Protein AF-A0A182N9R8-F1 (afdb_monomer_lite)

Sequence (132 aa):
MEVEVFSRSHENEACGWWRAVIKMMKGEFLVVEYLGWDYSYTEIVNTDRIRAINPNAPINEKTFHLFEIAVPEDVREYAKIEGVHKEFQKTIQAAICRYVLERGVLRVISRTEGTQRRATMIQEMHFRNLNQ

pLDDT: mean 95.03, std 4.52, range [69.38, 98.31]

Radius of gyration: 23.3 Å; chains: 1; bounding box: 44×28×59 Å

Structure (mmCIF, N/CA/C/O backbone):
data_AF-A0A182N9R8-F1
#
_entry.id   AF-A0A182N9R8-F1
#
loop_
_atom_site.group_PDB
_atom_site.id
_atom_site.type_symbol
_atom_site.label_atom_id
_atom_site.label_alt_id
_atom_site.label_comp_id
_atom_site.label_asym_id
_atom_site.label_entity_id
_atom_site.label_seq_id
_atom_site.pdbx_PDB_ins_code
_atom_site.Cartn_x
_atom_site.Cartn_y
_atom_site.Cartn_z
_atom_site.occupancy
_atom_site.B_iso_or_equiv
_atom_site.auth_seq_id
_atom_site.auth_comp_id
_atom_site.auth_asym_id
_atom_site.auth_atom_id
_atom_site.pdbx_PDB_model_num
ATOM 1 N N . MET A 1 1 ? 21.632 -6.426 -21.693 1.00 90.75 1 MET A N 1
ATOM 2 C CA . MET A 1 1 ? 21.376 -6.147 -20.260 1.00 90.75 1 MET A CA 1
ATOM 3 C C . MET A 1 1 ? 19.877 -6.178 -20.037 1.00 90.75 1 MET A C 1
ATOM 5 O O . MET A 1 1 ? 19.192 -5.474 -20.768 1.00 90.75 1 MET A O 1
ATOM 9 N N . GLU A 1 2 ? 19.373 -7.003 -19.116 1.00 96.19 2 GLU A N 1
ATOM 10 C CA . GLU A 1 2 ? 17.943 -6.995 -18.773 1.00 96.19 2 GLU A CA 1
ATOM 11 C C . GLU A 1 2 ? 17.599 -5.814 -17.863 1.00 96.19 2 GLU A C 1
ATOM 13 O O . GLU A 1 2 ? 18.343 -5.498 -16.933 1.00 96.19 2 GLU A O 1
ATOM 18 N N . VAL A 1 3 ? 16.474 -5.167 -18.150 1.00 97.25 3 VAL A N 1
ATOM 19 C CA . VAL A 1 3 ? 15.983 -3.966 -17.472 1.00 97.25 3 VAL A CA 1
ATOM 20 C C . VAL A 1 3 ? 14.458 -3.968 -17.413 1.00 97.25 3 VAL A C 1
ATOM 22 O O . VAL A 1 3 ? 13.797 -4.790 -18.050 1.00 97.25 3 VAL A O 1
ATOM 25 N N . GLU A 1 4 ? 13.897 -3.017 -16.674 1.00 97.75 4 GLU A N 1
ATOM 26 C CA . GLU A 1 4 ? 12.479 -2.686 -16.744 1.00 97.75 4 GLU A CA 1
ATOM 27 C C . GLU A 1 4 ? 12.280 -1.321 -17.411 1.00 97.75 4 GLU A C 1
ATOM 29 O O . GLU A 1 4 ? 12.968 -0.353 -17.084 1.00 97.75 4 GLU A O 1
ATOM 34 N N . VAL A 1 5 ? 11.323 -1.249 -18.336 1.00 97.38 5 VAL A N 1
ATOM 35 C CA . VAL A 1 5 ? 10.972 -0.051 -19.107 1.00 97.38 5 VAL A CA 1
ATOM 36 C C . VAL A 1 5 ? 9.608 0.450 -18.658 1.00 97.38 5 VAL A C 1
ATOM 38 O O . VAL A 1 5 ? 8.641 -0.316 -18.646 1.00 97.38 5 VAL A O 1
ATOM 41 N N . PHE A 1 6 ? 9.504 1.733 -18.324 1.00 97.25 6 PHE A N 1
ATOM 42 C CA . PHE A 1 6 ? 8.227 2.370 -18.030 1.00 97.25 6 PHE A CA 1
ATOM 43 C C . PHE A 1 6 ? 7.473 2.638 -19.335 1.00 97.25 6 PHE A C 1
ATOM 45 O O . PHE A 1 6 ? 7.883 3.473 -20.147 1.00 97.25 6 PHE A O 1
ATOM 52 N N . SER A 1 7 ? 6.401 1.888 -19.583 1.00 94.75 7 SER A N 1
ATOM 53 C CA . SER A 1 7 ? 5.646 1.935 -20.841 1.00 94.75 7 SER A CA 1
ATOM 54 C C . SER A 1 7 ? 4.189 1.515 -20.648 1.00 94.75 7 SER A C 1
ATOM 56 O O . SER A 1 7 ? 3.801 1.062 -19.571 1.00 94.75 7 SER A O 1
ATOM 58 N N . ARG A 1 8 ? 3.376 1.655 -21.692 1.00 92.62 8 ARG A N 1
ATOM 59 C CA . ARG A 1 8 ? 1.972 1.225 -21.745 1.00 92.62 8 ARG A CA 1
ATOM 60 C C . ARG A 1 8 ? 1.714 0.512 -23.071 1.00 92.62 8 ARG A C 1
ATOM 62 O O . ARG A 1 8 ? 2.369 0.825 -24.059 1.00 92.62 8 ARG A O 1
ATOM 69 N N . SER A 1 9 ? 0.763 -0.413 -23.094 1.00 86.25 9 SER A N 1
ATOM 70 C CA . SER A 1 9 ? 0.350 -1.121 -24.315 1.00 86.25 9 SER A CA 1
ATOM 71 C C . SER A 1 9 ? -0.582 -0.267 -25.188 1.00 86.25 9 SER A C 1
ATOM 73 O O . SER A 1 9 ? -0.520 -0.334 -26.411 1.00 86.25 9 SER A O 1
ATOM 75 N N . HIS A 1 10 ? -1.427 0.556 -24.558 1.00 88.50 10 HIS A N 1
ATOM 76 C CA . HIS A 1 10 ? -2.415 1.406 -25.214 1.00 88.50 10 HIS A CA 1
ATOM 77 C C . HIS A 1 10 ? -2.434 2.802 -24.581 1.00 88.50 10 HIS A C 1
ATOM 79 O O . HIS A 1 10 ? -2.235 2.959 -23.378 1.00 88.50 10 HIS A O 1
ATOM 85 N N . GLU A 1 11 ? -2.731 3.833 -25.375 1.00 88.31 11 GLU A N 1
ATOM 86 C CA . GLU A 1 11 ? -2.805 5.232 -24.922 1.00 88.31 11 GLU A CA 1
ATOM 87 C C . GLU A 1 11 ? -3.747 5.469 -23.728 1.00 88.31 11 GLU A C 1
ATOM 89 O O . GLU A 1 11 ? -3.434 6.292 -22.866 1.00 88.31 11 GLU A O 1
ATOM 94 N N . ASN A 1 12 ? -4.841 4.704 -23.633 1.00 92.94 12 ASN A N 1
ATOM 95 C CA . ASN A 1 12 ? -5.849 4.824 -22.576 1.00 92.94 12 ASN A CA 1
ATOM 96 C C . ASN A 1 12 ? -5.479 4.079 -21.283 1.00 92.94 12 ASN A C 1
ATOM 98 O O . ASN A 1 12 ? -6.230 4.140 -20.311 1.00 92.94 12 ASN A O 1
ATOM 102 N N . GLU A 1 13 ? -4.348 3.374 -21.255 1.00 93.62 13 GLU A N 1
ATOM 103 C CA . GLU A 1 13 ? -3.879 2.651 -20.076 1.00 93.62 13 GLU A CA 1
ATOM 104 C C . GLU A 1 13 ? -2.817 3.442 -19.306 1.00 93.62 13 GLU A C 1
ATOM 106 O O . GLU A 1 13 ? -2.081 4.273 -19.850 1.00 93.62 13 GLU A O 1
ATOM 111 N N . ALA A 1 14 ? -2.725 3.165 -18.005 1.00 94.06 14 ALA A N 1
ATOM 112 C CA . ALA A 1 14 ? -1.631 3.662 -17.187 1.00 94.06 14 ALA A CA 1
ATOM 113 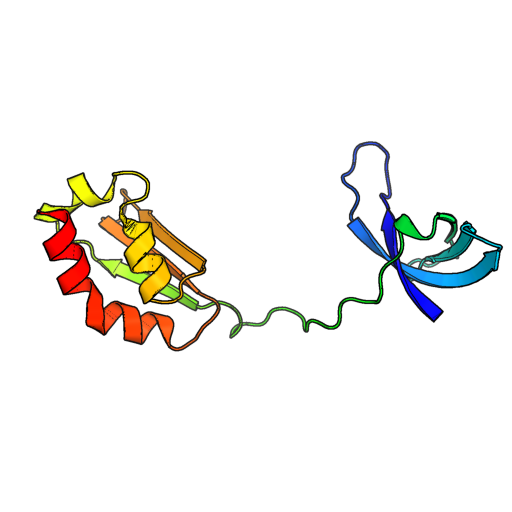C C . ALA A 1 14 ? -0.319 2.960 -17.568 1.00 94.06 14 ALA A C 1
ATOM 115 O O . ALA A 1 14 ? -0.299 1.775 -17.900 1.00 94.06 14 ALA A O 1
ATOM 116 N N . CYS A 1 15 ? 0.797 3.680 -17.469 1.00 95.75 15 CYS A N 1
ATOM 117 C CA . CYS A 1 15 ? 2.107 3.068 -17.641 1.00 95.75 15 CYS A CA 1
ATOM 118 C C . CYS A 1 15 ? 2.422 2.091 -16.495 1.00 95.75 15 CYS A C 1
ATOM 120 O O . CYS A 1 15 ? 2.137 2.353 -15.325 1.00 95.75 15 CYS A O 1
ATOM 122 N N . GLY A 1 16 ? 3.084 0.994 -16.847 1.00 95.88 16 GLY A N 1
ATOM 123 C CA . GLY A 1 16 ? 3.653 0.004 -15.942 1.00 95.88 16 GLY A CA 1
ATOM 124 C C . GLY A 1 16 ? 5.127 -0.250 -16.251 1.00 95.88 16 GLY A C 1
ATOM 125 O O . GLY A 1 16 ? 5.697 0.339 -17.169 1.00 95.88 16 GLY A O 1
ATOM 126 N N . TRP A 1 17 ? 5.749 -1.133 -15.472 1.00 96.75 17 TRP A N 1
ATOM 127 C CA . TRP A 1 17 ? 7.135 -1.555 -15.671 1.00 96.75 17 TRP A CA 1
ATOM 128 C C . TRP A 1 17 ? 7.173 -2.891 -16.404 1.00 96.75 17 TRP A C 1
ATOM 130 O O . TRP A 1 17 ? 6.638 -3.884 -15.917 1.00 96.75 17 TRP A O 1
ATOM 140 N N . TRP A 1 18 ? 7.815 -2.903 -17.566 1.00 95.12 18 TRP A N 1
ATOM 141 C CA . TRP A 1 18 ? 7.850 -4.046 -18.473 1.00 95.12 18 TRP A CA 1
ATOM 142 C C . TRP A 1 18 ? 9.270 -4.573 -18.606 1.00 95.12 18 TRP A C 1
ATOM 144 O O . TRP A 1 18 ? 10.202 -3.787 -18.763 1.00 95.12 18 TRP A O 1
ATOM 154 N N . ARG A 1 19 ? 9.449 -5.894 -18.589 1.00 96.00 19 ARG A N 1
ATOM 155 C CA . ARG A 1 19 ? 10.774 -6.499 -18.764 1.00 96.00 19 ARG A CA 1
ATOM 156 C C . ARG A 1 19 ? 11.246 -6.355 -20.210 1.00 96.00 19 ARG A C 1
ATOM 158 O O . ARG A 1 19 ? 10.502 -6.660 -21.140 1.00 96.00 19 ARG A O 1
ATOM 165 N N . ALA A 1 20 ? 12.492 -5.935 -20.386 1.00 96.75 20 ALA A N 1
ATOM 166 C CA . ALA A 1 20 ? 13.122 -5.787 -21.690 1.00 96.75 20 ALA A CA 1
ATOM 167 C C . ALA A 1 20 ? 14.631 -6.052 -21.623 1.00 96.75 20 ALA A C 1
ATOM 169 O O . ALA A 1 20 ? 15.234 -6.096 -20.550 1.00 96.75 20 ALA A O 1
ATOM 170 N N . VAL A 1 21 ? 15.258 -6.181 -22.789 1.00 96.81 21 VAL A N 1
ATOM 171 C CA . VAL A 1 21 ? 16.711 -6.251 -22.952 1.00 96.81 21 VAL A CA 1
ATOM 172 C C . VAL A 1 21 ? 17.185 -5.034 -23.734 1.00 96.81 21 VAL A C 1
ATOM 174 O O . VAL A 1 21 ? 16.696 -4.767 -24.828 1.00 96.81 21 VAL A O 1
ATOM 177 N N . ILE A 1 22 ? 18.188 -4.324 -23.215 1.00 96.94 22 ILE A N 1
ATOM 178 C CA . ILE A 1 22 ? 18.884 -3.282 -23.979 1.00 96.94 22 ILE A CA 1
ATOM 179 C C . ILE A 1 22 ? 19.737 -3.940 -25.064 1.00 96.94 22 ILE A C 1
ATOM 181 O O . ILE A 1 22 ? 20.627 -4.741 -24.749 1.00 96.94 22 ILE A O 1
ATOM 185 N N . LYS A 1 23 ? 19.475 -3.571 -26.320 1.00 96.94 23 LYS A N 1
ATOM 186 C CA . LYS A 1 23 ? 20.201 -4.026 -27.513 1.00 96.94 23 LYS A CA 1
ATOM 187 C C . LYS A 1 23 ? 21.262 -3.023 -27.959 1.00 96.94 23 LYS A C 1
ATOM 189 O O . LYS A 1 23 ? 22.341 -3.432 -28.374 1.00 96.94 23 LYS A O 1
ATOM 194 N N . MET A 1 24 ? 20.982 -1.723 -27.851 1.00 95.94 24 MET A N 1
ATOM 195 C CA . MET A 1 24 ? 21.911 -0.655 -28.234 1.00 95.94 24 MET A CA 1
ATOM 196 C C . MET A 1 24 ? 21.750 0.562 -27.326 1.00 95.94 24 MET A C 1
ATOM 198 O O . MET A 1 24 ? 20.655 0.836 -26.839 1.00 95.94 24 MET A O 1
ATOM 202 N N . MET A 1 25 ? 22.840 1.302 -27.129 1.00 95.06 25 MET A N 1
ATOM 203 C CA . MET A 1 25 ? 22.856 2.557 -26.382 1.00 95.06 25 MET A CA 1
ATOM 204 C C . MET A 1 25 ? 23.605 3.617 -27.186 1.00 95.06 25 MET A C 1
ATOM 206 O O . MET A 1 25 ? 24.719 3.365 -27.646 1.00 95.06 25 MET A O 1
ATOM 210 N N . LYS A 1 26 ? 23.001 4.794 -27.361 1.00 95.62 26 LYS A N 1
ATOM 211 C CA . LYS A 1 26 ? 23.621 5.945 -28.023 1.00 95.62 26 LYS A CA 1
ATOM 212 C C . LYS A 1 26 ? 23.216 7.234 -27.310 1.00 95.62 26 LYS A C 1
ATOM 214 O O . LYS A 1 26 ? 22.119 7.749 -27.517 1.00 95.62 26 LYS A O 1
ATOM 219 N N . GLY A 1 27 ? 24.130 7.774 -26.505 1.00 94.81 27 GLY A N 1
ATOM 220 C CA . GLY A 1 27 ? 23.828 8.918 -25.644 1.00 94.81 27 GLY A CA 1
ATOM 221 C C . GLY A 1 27 ? 22.701 8.565 -24.673 1.00 94.81 27 GLY A C 1
ATOM 222 O O . GLY A 1 27 ? 22.772 7.539 -24.005 1.00 94.81 27 GLY A O 1
ATOM 223 N N . GLU A 1 28 ? 21.652 9.383 -24.649 1.00 96.44 28 GLU A N 1
ATOM 224 C CA . GLU A 1 28 ? 20.470 9.185 -23.797 1.00 96.44 28 GLU A CA 1
ATOM 225 C C . GLU A 1 28 ? 19.404 8.272 -24.419 1.00 96.44 28 GLU A C 1
ATOM 227 O O . GLU A 1 28 ? 18.383 8.004 -23.792 1.00 96.44 28 GLU A O 1
ATOM 232 N N . PHE A 1 29 ? 19.617 7.784 -25.645 1.00 97.25 29 PHE A N 1
ATOM 233 C CA . PHE A 1 29 ? 18.670 6.917 -26.340 1.00 97.25 29 PHE A CA 1
ATOM 234 C C . PHE A 1 29 ? 19.115 5.458 -26.298 1.00 97.25 29 PHE A C 1
ATOM 236 O O . PHE A 1 29 ? 20.269 5.117 -26.579 1.00 97.25 29 PHE A O 1
ATOM 243 N N . LEU A 1 30 ? 18.167 4.585 -25.985 1.00 97.31 30 LEU A N 1
ATOM 244 C CA . LEU A 1 30 ? 18.361 3.154 -25.822 1.00 97.31 30 LEU A CA 1
ATOM 245 C C . LEU A 1 30 ? 17.401 2.414 -26.747 1.00 97.31 30 LEU A C 1
ATOM 247 O O . LEU A 1 30 ? 16.208 2.702 -26.764 1.00 97.31 30 LEU A O 1
ATOM 251 N N . VAL A 1 31 ? 17.914 1.436 -27.488 1.00 97.25 31 VAL A N 1
ATOM 252 C CA . VAL A 1 31 ? 17.078 0.479 -28.221 1.00 97.25 31 VAL A CA 1
ATOM 253 C C . VAL A 1 31 ? 16.813 -0.696 -27.291 1.00 97.25 31 VAL A C 1
ATOM 255 O O . VAL A 1 31 ? 17.755 -1.392 -26.893 1.00 97.25 31 VAL A O 1
ATOM 258 N N . VAL A 1 32 ? 15.549 -0.911 -26.942 1.00 97.00 32 VAL A N 1
ATOM 259 C CA . VAL A 1 32 ? 15.102 -2.003 -26.071 1.00 97.00 32 VAL A CA 1
ATOM 260 C C . VAL A 1 32 ? 14.253 -3.000 -26.845 1.00 97.00 32 VAL A C 1
ATOM 262 O O . VAL A 1 32 ? 13.541 -2.625 -27.770 1.00 97.00 32 VAL A O 1
ATOM 265 N N . GLU A 1 33 ? 14.325 -4.268 -26.459 1.00 96.38 33 GLU A N 1
ATOM 266 C CA . GLU A 1 33 ? 13.463 -5.345 -26.952 1.00 96.38 33 GLU A CA 1
ATOM 267 C C . GLU A 1 33 ? 12.695 -5.939 -25.774 1.00 96.38 33 GLU A C 1
ATOM 269 O O . GLU A 1 33 ? 13.308 -6.393 -24.804 1.00 96.38 33 GLU A O 1
ATOM 274 N N . TYR A 1 34 ? 11.367 -5.899 -25.832 1.00 95.25 34 TYR A N 1
ATOM 275 C CA . TYR A 1 34 ? 10.502 -6.369 -24.754 1.00 95.25 34 TYR A CA 1
ATOM 276 C C . TYR A 1 34 ? 10.456 -7.897 -24.680 1.00 95.25 34 TYR A C 1
ATOM 278 O O . TYR A 1 34 ? 10.509 -8.589 -25.696 1.00 95.25 34 TYR A O 1
ATOM 286 N N . LEU A 1 35 ? 10.347 -8.419 -23.457 1.00 93.06 35 LEU A N 1
ATOM 287 C CA . LEU A 1 35 ? 10.286 -9.850 -23.164 1.00 93.06 35 LEU A CA 1
ATOM 288 C C . LEU A 1 35 ? 8.847 -10.296 -22.872 1.00 93.06 35 LEU A C 1
ATOM 290 O O . LEU A 1 35 ? 8.066 -9.541 -22.296 1.00 93.06 35 LEU A O 1
ATOM 294 N N . GLY A 1 36 ? 8.531 -11.559 -23.175 1.00 84.44 36 GLY A N 1
ATOM 295 C CA . GLY A 1 36 ? 7.254 -12.188 -22.806 1.00 84.44 36 GLY A CA 1
ATOM 296 C C . GLY A 1 36 ? 6.169 -12.173 -23.888 1.00 84.44 36 GLY A C 1
ATOM 297 O O . GLY A 1 36 ? 5.045 -12.575 -23.602 1.00 84.44 36 GLY A O 1
ATOM 298 N N . TRP A 1 37 ? 6.500 -11.755 -25.113 1.00 79.81 37 TRP A N 1
ATOM 299 C CA . TRP A 1 37 ? 5.638 -11.879 -26.291 1.00 79.81 37 TRP A CA 1
ATOM 300 C C . TRP A 1 37 ? 6.221 -12.857 -27.313 1.00 79.81 37 TRP A C 1
ATOM 302 O O . TRP A 1 37 ? 7.438 -13.016 -27.394 1.00 79.81 37 TRP A O 1
ATOM 312 N N . ASP A 1 38 ? 5.348 -13.474 -28.115 1.00 77.00 38 ASP A N 1
ATOM 313 C CA . ASP A 1 38 ? 5.742 -14.402 -29.189 1.00 77.00 38 ASP A CA 1
ATOM 314 C C . ASP A 1 38 ? 6.524 -13.703 -30.315 1.00 77.00 38 ASP A C 1
ATOM 316 O O . ASP A 1 38 ? 7.330 -14.325 -31.005 1.00 77.00 38 ASP A O 1
ATOM 320 N N . TYR A 1 39 ? 6.309 -12.395 -30.482 1.00 79.56 39 TYR A N 1
ATOM 321 C CA . TYR A 1 39 ? 7.001 -11.560 -31.458 1.00 79.56 39 TYR A CA 1
ATOM 322 C C . TYR A 1 39 ? 7.914 -10.553 -30.761 1.00 79.56 39 TYR A C 1
ATOM 324 O O . TYR A 1 39 ? 7.540 -9.942 -29.758 1.00 79.56 39 TYR A O 1
ATOM 332 N N . SER A 1 40 ? 9.100 -10.333 -31.331 1.00 83.31 40 SER A N 1
ATOM 333 C CA . SER A 1 40 ? 10.029 -9.309 -30.857 1.00 83.31 40 SER A CA 1
ATOM 334 C C . SER A 1 40 ? 9.448 -7.916 -31.101 1.00 83.31 40 SER A C 1
ATOM 336 O O . SER A 1 40 ? 9.305 -7.496 -32.252 1.00 83.31 40 SER A O 1
ATOM 338 N N . TYR A 1 41 ? 9.152 -7.188 -30.027 1.00 91.25 41 TYR A N 1
ATOM 339 C CA . TYR A 1 41 ? 8.773 -5.779 -30.090 1.00 91.25 41 TYR A CA 1
ATOM 340 C C . TYR A 1 41 ? 9.938 -4.913 -29.608 1.00 91.25 41 TYR A C 1
ATOM 342 O O . TYR A 1 41 ? 10.415 -5.079 -28.482 1.00 91.25 41 TYR A O 1
ATOM 350 N N . THR A 1 42 ? 10.407 -4.006 -30.466 1.00 94.19 42 THR A N 1
ATOM 351 C CA . THR A 1 42 ? 11.525 -3.102 -30.170 1.00 94.19 42 THR A CA 1
ATOM 352 C C . THR A 1 42 ? 11.072 -1.652 -30.114 1.00 94.19 42 THR A C 1
ATOM 354 O O . THR A 1 42 ? 10.344 -1.205 -30.997 1.00 94.19 42 THR A O 1
ATOM 357 N N . GLU A 1 43 ? 11.571 -0.898 -29.141 1.00 94.88 43 GLU A N 1
ATOM 358 C CA . GLU A 1 43 ? 11.276 0.527 -28.965 1.00 94.88 43 GLU A CA 1
ATOM 359 C C . GLU A 1 43 ? 12.575 1.309 -28.726 1.00 94.88 43 GLU A C 1
ATOM 361 O O . GLU A 1 43 ? 13.527 0.794 -28.134 1.00 94.88 43 GLU A O 1
ATOM 366 N N . ILE A 1 44 ? 12.622 2.560 -29.189 1.00 96.94 44 ILE A N 1
ATOM 367 C CA . ILE A 1 44 ? 13.670 3.510 -28.807 1.00 96.94 44 ILE A CA 1
ATOM 368 C C . ILE A 1 44 ? 13.132 4.344 -27.652 1.00 96.94 44 ILE A C 1
ATOM 370 O O . ILE A 1 44 ? 12.147 5.063 -27.808 1.00 96.94 44 ILE A O 1
ATOM 374 N N . VAL A 1 45 ? 13.791 4.265 -26.503 1.00 97.00 45 VAL A N 1
ATOM 375 C CA . VAL A 1 45 ? 13.387 4.967 -25.281 1.00 97.00 45 VAL A CA 1
ATOM 376 C C . VAL A 1 45 ? 14.525 5.828 -24.754 1.00 97.00 45 VAL A C 1
ATOM 378 O O . VAL A 1 45 ? 15.694 5.574 -25.048 1.00 97.00 45 VAL A O 1
ATOM 381 N N . ASN A 1 46 ? 14.189 6.857 -23.980 1.00 97.62 46 ASN A N 1
ATOM 382 C CA . ASN A 1 46 ? 15.185 7.626 -23.243 1.00 97.62 46 ASN A CA 1
ATOM 383 C C . ASN A 1 46 ? 15.593 6.869 -21.960 1.00 97.62 46 ASN A C 1
ATOM 385 O O . ASN A 1 46 ? 14.845 6.027 -21.453 1.00 97.62 46 ASN A O 1
ATOM 389 N N . THR A 1 47 ? 16.803 7.123 -21.458 1.00 96.31 47 THR A N 1
ATOM 390 C CA . THR A 1 47 ? 17.336 6.513 -20.230 1.00 96.31 47 THR A CA 1
ATOM 391 C C . THR A 1 47 ? 16.472 6.767 -18.992 1.00 96.31 47 THR A C 1
ATOM 393 O O . THR A 1 47 ? 16.490 5.947 -18.078 1.00 96.31 47 THR A O 1
ATOM 396 N N . ASP A 1 48 ? 15.695 7.853 -18.955 1.00 96.88 48 ASP A N 1
ATOM 397 C CA . ASP A 1 48 ? 14.780 8.196 -17.854 1.00 96.88 48 ASP A CA 1
ATOM 398 C C . ASP A 1 48 ? 13.628 7.188 -17.653 1.00 96.88 48 ASP A C 1
ATOM 400 O O . ASP A 1 48 ? 13.099 7.049 -16.548 1.00 96.88 48 ASP A O 1
ATOM 404 N N . ARG A 1 49 ? 13.264 6.436 -18.698 1.00 97.44 49 ARG A N 1
ATOM 405 C CA . ARG A 1 49 ? 12.228 5.391 -18.663 1.00 97.44 49 ARG A CA 1
ATOM 406 C C . ARG A 1 49 ? 12.754 4.032 -18.215 1.00 97.44 49 ARG A C 1
ATOM 408 O O . ARG A 1 49 ? 11.974 3.083 -18.152 1.00 97.44 49 ARG A O 1
ATOM 415 N N . ILE A 1 50 ? 14.047 3.908 -17.933 1.00 97.38 50 ILE A N 1
ATOM 416 C CA . ILE A 1 50 ? 14.684 2.640 -17.581 1.00 97.38 50 ILE A CA 1
ATOM 417 C C . ILE A 1 50 ? 14.965 2.562 -16.087 1.00 97.38 50 ILE A C 1
ATOM 419 O O . ILE A 1 50 ? 15.454 3.506 -15.472 1.00 97.38 50 ILE A O 1
ATOM 423 N N . ARG A 1 51 ? 14.746 1.379 -15.511 1.00 97.38 51 ARG A N 1
ATOM 424 C CA . ARG A 1 51 ? 15.296 1.015 -14.204 1.00 97.38 51 ARG A CA 1
ATOM 425 C C . ARG A 1 51 ? 15.881 -0.393 -14.211 1.00 97.38 51 ARG A C 1
ATOM 427 O O . ARG A 1 51 ? 15.577 -1.215 -15.077 1.00 97.38 51 ARG A O 1
ATOM 434 N N . ALA A 1 52 ? 16.708 -0.678 -13.211 1.00 97.00 52 ALA A N 1
ATOM 435 C CA . ALA A 1 52 ? 17.129 -2.043 -12.924 1.00 97.00 52 ALA A CA 1
ATOM 436 C C . ALA A 1 52 ? 15.918 -2.912 -12.549 1.00 97.00 52 ALA A C 1
ATOM 438 O O . ALA A 1 52 ? 14.958 -2.415 -11.958 1.00 97.00 52 ALA A O 1
ATOM 439 N N . ILE A 1 53 ? 15.979 -4.207 -12.865 1.00 96.88 53 ILE A N 1
ATOM 440 C CA . ILE A 1 53 ? 14.919 -5.158 -12.508 1.00 96.88 53 ILE A CA 1
ATOM 441 C C . ILE A 1 53 ? 14.655 -5.106 -11.003 1.00 96.88 53 ILE A C 1
ATOM 443 O O . ILE A 1 53 ? 15.594 -5.103 -10.203 1.00 96.88 53 ILE A O 1
ATOM 447 N N . ASN A 1 54 ? 13.377 -5.087 -10.623 1.00 96.06 54 ASN A N 1
ATOM 448 C CA . ASN A 1 54 ? 12.974 -5.108 -9.227 1.00 96.06 54 ASN A CA 1
ATOM 449 C C . ASN A 1 54 ? 13.453 -6.409 -8.542 1.00 96.06 54 ASN A C 1
ATOM 451 O O . ASN A 1 54 ? 12.980 -7.486 -8.905 1.00 96.06 54 ASN A O 1
ATOM 455 N N . PRO A 1 55 ? 14.343 -6.339 -7.532 1.00 95.81 55 PRO A N 1
ATOM 456 C CA . PRO A 1 55 ? 14.877 -7.531 -6.875 1.00 95.81 55 PRO A CA 1
ATOM 457 C C . PRO A 1 55 ? 13.925 -8.122 -5.824 1.00 95.81 55 PRO A C 1
ATOM 459 O O . PRO A 1 55 ? 14.225 -9.164 -5.244 1.00 95.81 55 PRO A O 1
ATOM 462 N N . ASN A 1 56 ? 12.806 -7.452 -5.519 1.00 95.12 56 ASN A N 1
ATOM 463 C CA . ASN A 1 56 ? 11.875 -7.914 -4.496 1.00 95.12 56 ASN A CA 1
ATOM 464 C C . ASN A 1 56 ? 11.199 -9.221 -4.923 1.00 95.12 56 ASN A C 1
ATOM 466 O O . ASN A 1 56 ? 10.652 -9.324 -6.021 1.00 95.12 56 ASN A O 1
ATOM 470 N N . ALA A 1 57 ? 11.190 -10.199 -4.018 1.00 93.19 57 ALA A N 1
ATOM 471 C CA . ALA A 1 57 ? 10.482 -11.450 -4.234 1.00 93.19 57 ALA A CA 1
ATOM 472 C C . ALA A 1 57 ? 8.960 -11.224 -4.351 1.00 93.19 57 ALA A C 1
ATOM 474 O O . ALA A 1 57 ? 8.427 -10.276 -3.759 1.00 93.19 57 ALA A O 1
ATOM 475 N N . PRO A 1 58 ? 8.242 -12.105 -5.070 1.00 94.69 58 PRO A N 1
ATOM 476 C CA . PRO A 1 58 ? 6.787 -12.092 -5.091 1.00 94.69 58 PRO A CA 1
ATOM 477 C C . PRO A 1 58 ? 6.185 -12.223 -3.690 1.00 94.69 58 PRO A C 1
ATOM 479 O O . PRO A 1 58 ? 6.761 -12.838 -2.790 1.00 94.69 58 PRO A O 1
ATOM 482 N N . ILE A 1 59 ? 4.983 -11.674 -3.533 1.00 95.12 59 ILE A N 1
ATOM 483 C CA . ILE A 1 59 ? 4.193 -11.840 -2.315 1.00 95.12 59 ILE A CA 1
ATOM 484 C C . ILE A 1 59 ? 3.821 -13.315 -2.111 1.00 95.12 59 ILE A C 1
ATOM 486 O O . ILE A 1 59 ? 3.599 -14.059 -3.065 1.00 95.12 59 ILE A O 1
ATOM 490 N N . ASN A 1 60 ? 3.721 -13.727 -0.854 1.00 94.38 60 ASN A N 1
ATOM 491 C CA . ASN A 1 60 ? 3.289 -15.058 -0.438 1.00 94.38 60 ASN A CA 1
ATOM 492 C C . ASN A 1 60 ? 2.330 -14.969 0.762 1.00 94.38 60 ASN A C 1
ATOM 494 O O . ASN A 1 60 ? 2.079 -13.887 1.297 1.00 94.38 60 ASN A O 1
ATOM 498 N N . GLU A 1 61 ? 1.825 -16.116 1.217 1.00 93.38 61 GLU A N 1
ATOM 499 C CA . GLU A 1 61 ? 0.894 -16.226 2.354 1.00 93.38 61 GLU A CA 1
ATOM 500 C C . GLU A 1 61 ? 1.424 -15.618 3.668 1.00 93.38 61 GLU A C 1
ATOM 502 O O . GLU A 1 61 ? 0.641 -15.241 4.534 1.00 93.38 61 GLU A O 1
ATOM 507 N N . LYS A 1 62 ? 2.748 -15.479 3.809 1.00 92.25 62 LYS A N 1
ATOM 508 C CA . LYS A 1 62 ? 3.417 -14.921 4.993 1.00 92.25 62 LYS A CA 1
ATOM 509 C C . LYS A 1 62 ? 3.761 -13.437 4.845 1.00 92.25 62 LYS A C 1
ATOM 511 O O . LYS A 1 62 ? 4.326 -12.852 5.759 1.00 92.25 62 LYS A O 1
ATOM 516 N N . THR A 1 63 ? 3.465 -12.820 3.699 1.00 94.38 63 THR A N 1
ATOM 517 C CA . THR A 1 63 ? 3.839 -11.422 3.421 1.00 94.38 63 THR A CA 1
ATOM 518 C C . THR A 1 63 ? 2.932 -10.424 4.130 1.00 94.38 63 THR A C 1
ATOM 520 O O . THR A 1 63 ? 3.387 -9.348 4.518 1.00 94.38 63 THR A O 1
ATOM 523 N N . PHE A 1 64 ? 1.650 -10.758 4.293 1.00 96.69 64 PHE A N 1
ATOM 524 C CA . PHE A 1 64 ? 0.674 -9.892 4.943 1.00 96.69 64 PHE A CA 1
ATOM 525 C C . PHE A 1 64 ? -0.041 -10.626 6.070 1.00 96.69 64 PHE A C 1
ATOM 527 O O . PHE A 1 64 ? -0.535 -11.734 5.896 1.00 96.69 64 PHE A O 1
ATOM 534 N N . HIS A 1 65 ? -0.156 -9.954 7.209 1.00 96.00 65 HIS A N 1
ATOM 535 C CA . HIS A 1 65 ? -0.900 -10.411 8.371 1.00 96.00 65 HIS A CA 1
ATOM 536 C C . HIS A 1 65 ? -2.125 -9.518 8.542 1.00 96.00 65 HIS A C 1
ATOM 538 O O . HIS A 1 65 ? -1.991 -8.299 8.688 1.00 96.00 65 HIS A O 1
ATOM 544 N N . LEU A 1 66 ? -3.308 -10.130 8.514 1.00 96.81 66 LEU A N 1
ATOM 545 C CA . LEU A 1 66 ? -4.595 -9.476 8.728 1.00 96.81 66 LEU A CA 1
ATOM 546 C C . LEU A 1 66 ? -5.229 -10.042 9.997 1.00 96.81 66 LEU A C 1
ATOM 548 O O . LEU A 1 66 ? -5.420 -11.249 10.106 1.00 96.81 66 LEU A O 1
ATOM 552 N N . PHE A 1 67 ? -5.588 -9.165 10.927 1.00 97.69 67 PHE A N 1
ATOM 553 C CA . PHE A 1 67 ? -6.338 -9.532 12.124 1.00 97.69 67 PHE A CA 1
ATOM 554 C C . PHE A 1 67 ? -7.240 -8.381 12.566 1.00 97.69 67 PHE A C 1
ATOM 556 O O . PHE A 1 67 ? -7.170 -7.262 12.043 1.00 97.69 67 PHE A O 1
ATOM 563 N N . GLU A 1 68 ? -8.109 -8.678 13.524 1.00 98.06 68 GLU A N 1
ATOM 564 C CA . GLU A 1 68 ? -9.076 -7.732 14.059 1.00 98.06 68 GLU A CA 1
ATOM 565 C C . GLU A 1 68 ? -8.980 -7.629 15.570 1.00 98.06 68 GLU A C 1
ATOM 567 O O . GLU A 1 68 ? -8.645 -8.593 16.258 1.00 98.06 68 GLU A O 1
ATOM 572 N N . ILE A 1 69 ? -9.286 -6.436 16.066 1.00 98.06 69 ILE A N 1
ATOM 573 C CA . ILE A 1 69 ?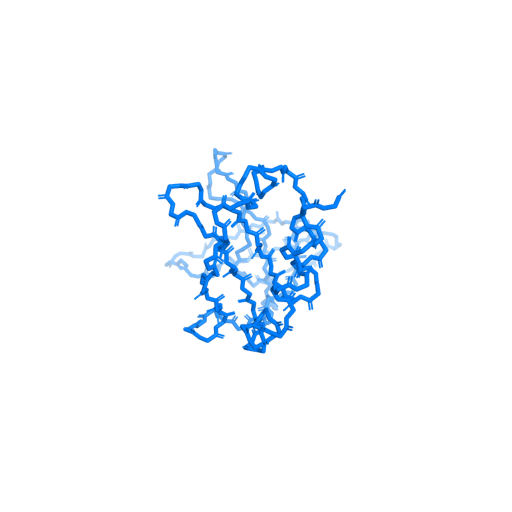 -9.340 -6.123 17.487 1.00 98.06 69 ILE A CA 1
ATOM 574 C C . ILE A 1 69 ? -10.742 -5.611 17.790 1.00 98.06 69 ILE A C 1
ATOM 576 O O . ILE A 1 69 ? -11.169 -4.620 17.197 1.00 98.06 69 ILE A O 1
ATOM 580 N N . ALA A 1 70 ? -11.454 -6.268 18.701 1.00 98.00 70 ALA A N 1
ATOM 581 C CA . ALA A 1 70 ? -12.755 -5.793 19.155 1.00 98.00 70 ALA A CA 1
ATOM 582 C C . ALA A 1 70 ? -12.613 -4.426 19.837 1.00 98.00 70 ALA A C 1
ATOM 584 O O . ALA A 1 70 ? -11.759 -4.250 20.705 1.00 98.00 70 ALA A O 1
ATOM 585 N N . VAL A 1 71 ? -13.445 -3.464 19.434 1.00 97.75 71 VAL A N 1
ATOM 586 C CA . VAL A 1 71 ? -13.496 -2.138 20.054 1.00 97.75 71 VAL A CA 1
ATOM 587 C C . VAL A 1 71 ? -14.592 -2.140 21.124 1.00 97.75 71 VAL A C 1
ATOM 589 O O . VAL A 1 71 ? -15.747 -2.442 20.785 1.00 97.75 71 VAL A O 1
ATOM 592 N N . PRO A 1 72 ? -14.254 -1.808 22.386 1.00 97.00 72 PRO A N 1
ATOM 593 C CA . PRO A 1 72 ? -15.224 -1.644 23.468 1.00 97.00 72 PRO A CA 1
ATOM 594 C C . PRO A 1 72 ? -16.353 -0.683 23.084 1.00 97.00 72 PRO A C 1
ATOM 596 O O . PRO A 1 72 ? -16.103 0.323 22.423 1.00 97.00 72 PRO A O 1
ATOM 599 N N . GLU A 1 73 ? -17.599 -1.003 23.443 1.00 95.69 73 GLU A N 1
ATOM 600 C CA . GLU A 1 73 ? -18.774 -0.262 22.951 1.00 95.69 73 GLU A CA 1
ATOM 601 C C . GLU A 1 73 ? -18.775 1.209 23.373 1.00 95.69 73 GLU A C 1
ATOM 603 O O . GLU A 1 73 ? -19.170 2.069 22.589 1.00 95.69 73 GLU A O 1
ATOM 608 N N . ASP A 1 74 ? -18.269 1.485 24.573 1.00 94.94 74 ASP A N 1
ATOM 609 C CA . ASP A 1 74 ? -18.150 2.811 25.173 1.00 94.94 74 ASP A CA 1
ATOM 610 C C . ASP A 1 74 ? -17.223 3.744 24.382 1.00 94.94 74 ASP A C 1
ATOM 612 O O . ASP A 1 74 ? -17.445 4.952 24.367 1.00 94.94 74 ASP A O 1
ATOM 616 N N . VAL A 1 75 ? -16.235 3.196 23.663 1.00 95.88 75 VAL A N 1
ATOM 617 C CA . VAL A 1 75 ? -15.243 3.992 22.918 1.00 95.88 75 VAL A CA 1
ATOM 618 C C . VAL A 1 75 ? -15.511 4.043 21.408 1.00 95.88 75 VAL A C 1
ATOM 620 O O . VAL A 1 75 ? -14.765 4.677 20.655 1.00 95.88 75 VAL A O 1
ATOM 623 N N . ARG A 1 76 ? -16.571 3.376 20.924 1.00 95.62 76 ARG A N 1
ATOM 624 C CA . ARG A 1 76 ? -16.854 3.232 19.480 1.00 95.62 76 ARG A CA 1
ATOM 625 C C . ARG A 1 76 ? -17.152 4.549 18.778 1.00 95.62 76 ARG A C 1
ATOM 627 O O . ARG A 1 76 ? -16.843 4.661 17.595 1.00 95.62 76 ARG A O 1
ATOM 634 N N . GLU A 1 77 ? -17.741 5.526 19.462 1.00 94.75 77 GLU A N 1
ATOM 635 C CA . GLU A 1 77 ? -17.990 6.846 18.867 1.00 94.75 77 GLU A CA 1
ATOM 636 C C . GLU A 1 77 ? -16.675 7.574 18.567 1.00 94.75 77 GLU A C 1
ATOM 638 O O . GLU A 1 77 ? -16.476 8.054 17.451 1.00 94.75 77 GLU A O 1
ATOM 643 N N . TYR A 1 78 ? -15.724 7.544 19.503 1.00 95.62 78 TYR A N 1
ATOM 644 C CA . TYR A 1 78 ? -14.394 8.132 19.327 1.00 95.62 78 TYR A CA 1
ATOM 645 C C . TYR A 1 78 ? -13.554 7.381 18.288 1.00 95.62 78 TYR A C 1
ATOM 647 O O . TYR A 1 78 ? -12.813 7.996 17.524 1.00 95.62 78 TYR A O 1
ATOM 655 N N . ALA A 1 79 ? -13.718 6.059 18.183 1.00 95.94 79 ALA A N 1
ATOM 656 C CA . ALA A 1 79 ? -13.028 5.239 17.185 1.00 95.94 79 ALA A CA 1
ATOM 657 C C . ALA A 1 79 ? -13.404 5.574 15.723 1.00 95.94 79 ALA A C 1
ATOM 659 O O . ALA A 1 79 ? -12.693 5.181 14.799 1.00 95.94 79 ALA A O 1
ATOM 660 N N . LYS A 1 80 ? -14.502 6.303 15.475 1.00 95.44 80 LYS A N 1
ATOM 661 C CA . LYS A 1 80 ? -14.883 6.745 14.119 1.00 95.44 80 LYS A CA 1
ATOM 662 C C . LYS A 1 80 ? -14.063 7.936 13.624 1.00 95.44 80 LYS A C 1
ATOM 664 O O . LYS A 1 80 ? -14.046 8.189 12.421 1.00 95.44 80 LYS A O 1
ATOM 669 N N . ILE A 1 81 ? -13.430 8.681 14.529 1.00 94.88 81 ILE A N 1
ATOM 670 C CA . ILE A 1 81 ? -12.752 9.933 14.197 1.00 94.88 81 ILE A CA 1
ATOM 671 C C . ILE A 1 81 ? -11.536 9.636 13.315 1.00 94.88 81 ILE A C 1
ATOM 673 O O . ILE A 1 81 ? -10.705 8.774 13.609 1.00 94.88 81 ILE A O 1
ATOM 677 N N . GLU A 1 82 ? -11.414 10.365 12.210 1.00 92.69 82 GLU A N 1
ATOM 678 C CA . GLU A 1 82 ? -10.319 10.150 11.277 1.00 92.69 82 GLU A CA 1
ATOM 679 C C . GLU A 1 82 ? -8.965 10.434 11.942 1.00 92.69 82 GLU A C 1
ATOM 681 O O . GLU A 1 82 ? -8.733 11.475 12.551 1.00 92.69 82 GLU A O 1
ATOM 686 N N . GLY A 1 83 ? -8.034 9.491 11.809 1.00 94.38 83 GLY A N 1
ATOM 687 C CA . GLY A 1 83 ? -6.660 9.668 12.265 1.00 94.38 83 GLY A CA 1
ATOM 688 C C . GLY A 1 83 ? -6.387 9.321 13.730 1.00 94.38 83 GLY A C 1
ATOM 689 O O . GLY A 1 83 ? -5.211 9.201 14.073 1.00 94.38 83 GLY A O 1
ATOM 690 N N . VAL A 1 84 ? -7.397 9.048 14.565 1.00 96.62 84 VAL A N 1
ATOM 691 C CA . VAL A 1 84 ? -7.186 8.705 15.994 1.00 96.62 84 VAL A CA 1
ATOM 692 C C . VAL A 1 84 ? -6.395 7.414 16.210 1.00 96.62 84 VAL A C 1
ATOM 694 O O . VAL A 1 84 ? -5.779 7.211 17.250 1.00 96.62 84 VAL A O 1
ATOM 697 N N . HIS A 1 85 ? -6.352 6.541 15.205 1.00 97.56 85 HIS A N 1
ATOM 698 C CA . HIS A 1 85 ? -5.589 5.295 15.250 1.00 97.56 85 HIS A CA 1
ATOM 699 C C . HIS A 1 85 ? -4.169 5.416 14.681 1.00 97.56 85 HIS A C 1
ATOM 701 O O . HIS A 1 85 ? -3.451 4.420 14.680 1.00 97.56 85 HIS A O 1
ATOM 707 N N . LYS A 1 86 ? -3.732 6.590 14.194 1.00 97.31 86 LYS A N 1
ATOM 708 C CA . LYS A 1 86 ? -2.419 6.746 13.532 1.00 97.31 86 LYS A CA 1
ATOM 709 C C . LYS A 1 86 ? -1.249 6.414 14.459 1.00 97.31 86 LYS A C 1
ATOM 711 O O . LYS A 1 86 ? -0.334 5.703 14.044 1.00 97.31 86 LYS A O 1
ATOM 716 N N . GLU A 1 87 ? -1.289 6.872 15.709 1.00 97.12 87 GLU A N 1
ATOM 717 C CA . GLU A 1 87 ? -0.201 6.601 16.658 1.00 97.12 87 GLU A CA 1
ATOM 718 C C . GLU A 1 87 ? -0.179 5.128 17.088 1.00 97.12 87 GLU A C 1
ATOM 720 O O . GLU A 1 87 ? 0.880 4.497 17.135 1.00 97.12 87 GLU A O 1
ATOM 725 N N . PHE A 1 88 ? -1.357 4.530 17.291 1.00 97.88 88 PHE A N 1
ATOM 726 C CA . PHE A 1 88 ? -1.486 3.094 17.532 1.00 97.88 88 PHE A CA 1
ATOM 727 C C . PHE A 1 88 ? -0.952 2.272 16.355 1.00 97.88 88 PHE A C 1
ATOM 729 O O . PHE A 1 88 ? -0.120 1.389 16.555 1.00 97.88 88 PHE A O 1
ATOM 736 N N . GLN A 1 89 ? -1.346 2.616 15.122 1.00 98.00 89 GLN A N 1
ATOM 737 C CA . GLN A 1 89 ? -0.876 1.993 13.882 1.00 98.00 89 GLN A CA 1
ATOM 738 C C . GLN A 1 89 ? 0.654 1.999 13.793 1.00 98.00 89 GLN A C 1
ATOM 740 O O . GLN A 1 89 ? 1.266 0.970 13.493 1.00 98.00 89 GLN A O 1
ATOM 745 N N . LYS A 1 90 ? 1.270 3.151 14.077 1.00 97.62 90 LYS A N 1
ATOM 746 C CA . LYS A 1 90 ? 2.724 3.325 14.087 1.00 97.62 90 LYS A CA 1
ATOM 747 C C . LYS A 1 90 ? 3.380 2.452 15.157 1.00 97.62 90 LYS A C 1
ATOM 749 O O . LYS A 1 90 ? 4.333 1.737 14.855 1.00 97.62 90 LYS A O 1
ATOM 754 N N . THR A 1 91 ? 2.836 2.452 16.372 1.00 97.38 91 THR A N 1
ATOM 755 C CA . THR A 1 91 ? 3.394 1.712 17.514 1.00 97.38 91 THR A CA 1
ATOM 756 C C . THR A 1 91 ? 3.351 0.198 17.300 1.00 97.38 91 THR A C 1
ATOM 758 O O . THR A 1 91 ? 4.320 -0.504 17.593 1.00 97.38 91 THR A O 1
ATOM 761 N N . ILE A 1 92 ? 2.269 -0.325 16.718 1.00 97.81 92 ILE A N 1
ATOM 762 C CA . ILE A 1 92 ? 2.161 -1.758 16.405 1.00 97.81 92 ILE A CA 1
ATOM 763 C C . ILE A 1 92 ? 2.903 -2.149 15.117 1.00 97.81 92 ILE A C 1
ATOM 765 O O . ILE A 1 92 ? 3.029 -3.342 14.841 1.00 97.81 92 ILE A O 1
ATOM 769 N N . GLN A 1 93 ? 3.441 -1.184 14.360 1.00 97.50 93 GLN A N 1
ATOM 770 C CA . GLN A 1 93 ? 4.063 -1.374 13.041 1.00 97.50 93 GLN A CA 1
ATOM 771 C C . GLN A 1 93 ? 3.097 -1.988 12.012 1.00 97.50 93 GLN A C 1
ATOM 773 O O . GLN A 1 93 ? 3.427 -2.907 11.252 1.00 97.50 93 GLN A O 1
ATOM 778 N N . ALA A 1 94 ? 1.865 -1.488 11.994 1.00 97.81 94 ALA A N 1
ATOM 779 C CA . ALA A 1 94 ? 0.890 -1.831 10.972 1.00 97.81 94 ALA A CA 1
ATOM 780 C C . ALA A 1 94 ? 1.010 -0.896 9.764 1.00 97.81 94 ALA A C 1
ATOM 782 O O . ALA A 1 94 ? 1.303 0.291 9.893 1.00 97.81 94 ALA A O 1
ATOM 783 N N . ALA A 1 95 ? 0.743 -1.438 8.578 1.00 96.88 95 ALA A N 1
ATOM 784 C CA . ALA A 1 95 ? 0.585 -0.636 7.372 1.00 96.88 95 ALA A CA 1
ATOM 785 C C . ALA A 1 95 ? -0.775 0.078 7.370 1.00 96.88 95 ALA A C 1
ATOM 787 O O . ALA A 1 95 ? -0.877 1.212 6.914 1.00 96.88 95 ALA A O 1
ATOM 788 N N . ILE A 1 96 ? -1.811 -0.589 7.892 1.00 97.12 96 ILE A N 1
ATOM 789 C CA . ILE A 1 96 ? -3.179 -0.072 7.983 1.00 97.12 96 ILE A CA 1
ATOM 790 C C . ILE A 1 96 ? -3.754 -0.452 9.347 1.00 97.12 96 ILE A C 1
ATOM 792 O O . ILE A 1 96 ? -3.668 -1.611 9.747 1.00 97.12 96 ILE A O 1
ATOM 796 N N . CYS A 1 97 ? -4.384 0.503 10.026 1.00 97.75 97 CYS A N 1
ATOM 797 C CA . CYS A 1 97 ? -5.255 0.283 11.175 1.00 97.75 97 CYS A CA 1
ATOM 798 C C . CYS A 1 97 ? -6.483 1.185 11.036 1.00 97.75 97 CYS A C 1
ATOM 800 O O . CYS A 1 97 ? -6.378 2.404 11.165 1.00 97.75 97 CYS A O 1
ATOM 802 N N . ARG A 1 98 ? -7.648 0.596 10.755 1.00 96.69 98 ARG A N 1
ATOM 803 C CA . ARG A 1 98 ? -8.892 1.349 10.533 1.00 96.69 98 ARG A CA 1
ATOM 804 C C . ARG A 1 98 ? -10.051 0.766 11.319 1.00 96.69 98 ARG A C 1
ATOM 806 O O . ARG A 1 98 ? -10.152 -0.454 11.444 1.00 96.69 98 ARG A O 1
ATOM 813 N N . TYR A 1 99 ? -10.950 1.626 11.770 1.00 97.88 99 TYR A N 1
ATOM 814 C CA . TYR A 1 99 ? -12.200 1.194 12.374 1.00 97.88 99 TYR A CA 1
ATOM 815 C C . TYR A 1 99 ? -13.194 0.707 11.310 1.00 97.88 99 TYR A C 1
ATOM 817 O O . TYR A 1 99 ? -13.291 1.268 10.216 1.00 97.88 99 TYR A O 1
ATOM 825 N N . VAL A 1 100 ? -13.902 -0.380 11.616 1.00 97.50 100 VAL A N 1
ATOM 826 C CA . VAL A 1 100 ? -14.956 -0.973 10.788 1.00 97.50 100 VAL A CA 1
ATOM 827 C C . VAL A 1 100 ? -16.255 -0.920 11.581 1.00 97.50 100 VAL A C 1
ATOM 829 O O . VAL A 1 100 ? -16.486 -1.752 12.458 1.00 97.50 100 VAL A O 1
ATOM 832 N N . LEU A 1 101 ? -17.099 0.062 11.253 1.00 95.19 101 LEU A N 1
ATOM 833 C CA . LEU A 1 101 ? -18.327 0.372 11.989 1.00 95.19 101 LEU A CA 1
ATOM 834 C C . LEU A 1 101 ? -19.271 -0.828 12.109 1.00 95.19 101 LEU A C 1
ATOM 836 O O . LEU A 1 101 ? -19.703 -1.153 13.207 1.00 95.19 101 LEU A O 1
ATOM 840 N N . GLU A 1 102 ? -19.536 -1.505 10.992 1.00 95.75 102 GLU A N 1
ATOM 841 C CA . GLU A 1 102 ? -20.486 -2.625 10.895 1.00 95.75 102 GLU A CA 1
ATOM 842 C C . GLU A 1 102 ? -20.162 -3.783 11.845 1.00 95.75 102 GLU A C 1
ATOM 844 O O . GLU A 1 102 ? -21.042 -4.547 12.224 1.00 95.75 102 GLU A O 1
ATOM 849 N N . ARG A 1 103 ?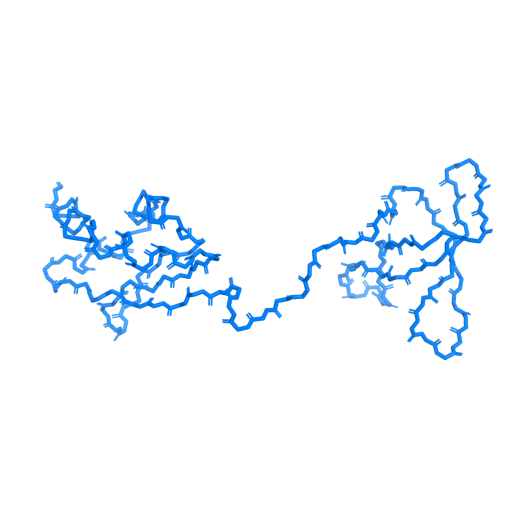 -18.887 -3.920 12.219 1.00 96.25 103 ARG A N 1
ATOM 850 C CA . ARG A 1 103 ? -18.388 -5.024 13.044 1.00 96.25 103 ARG A CA 1
ATOM 851 C C . ARG A 1 103 ? -17.909 -4.577 14.420 1.00 96.25 103 ARG A C 1
ATOM 853 O O . ARG A 1 103 ? -17.632 -5.428 15.254 1.00 96.25 103 ARG A O 1
ATOM 860 N N . GLY A 1 104 ? -17.773 -3.271 14.656 1.00 97.19 104 GLY A N 1
ATOM 861 C CA . GLY A 1 104 ? -17.224 -2.743 15.904 1.00 97.19 104 GLY A CA 1
ATOM 862 C C . GLY A 1 104 ? -15.773 -3.171 16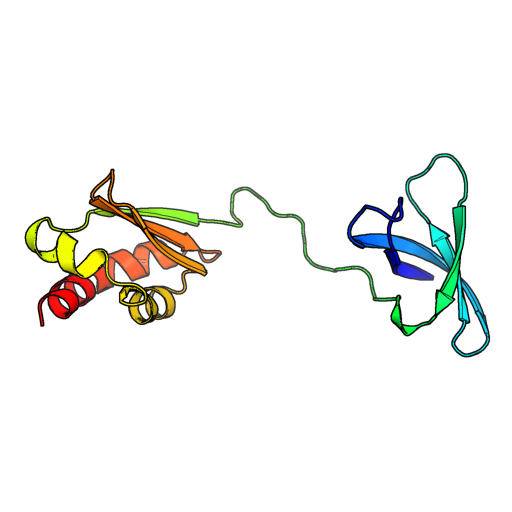.161 1.00 97.19 104 GLY A C 1
ATOM 863 O O . GLY A 1 104 ? -15.416 -3.452 17.303 1.00 97.19 104 GLY A O 1
ATOM 864 N N . VAL A 1 105 ? -14.938 -3.254 15.117 1.00 98.31 105 VAL A N 1
ATOM 865 C CA . VAL A 1 105 ? -13.541 -3.730 15.214 1.00 98.31 105 VAL A CA 1
ATOM 866 C C . VAL A 1 105 ? -12.538 -2.756 14.598 1.00 98.31 105 VAL A C 1
ATOM 868 O O . VAL A 1 105 ? -12.852 -2.047 13.641 1.00 98.31 105 VAL A O 1
ATOM 871 N N . LEU A 1 106 ? -11.295 -2.778 15.083 1.00 97.94 106 LEU A N 1
ATOM 872 C CA . LEU A 1 106 ? -10.140 -2.275 14.341 1.00 97.94 106 LEU A CA 1
ATOM 873 C C . LEU A 1 106 ? -9.609 -3.378 13.434 1.00 97.94 106 LEU A C 1
ATOM 875 O O . LEU A 1 106 ? -9.168 -4.423 13.908 1.00 97.94 106 LEU A O 1
ATOM 879 N N . ARG A 1 107 ? -9.616 -3.128 12.126 1.00 98.00 107 ARG A N 1
ATOM 880 C CA . ARG A 1 107 ? -9.010 -4.002 11.124 1.00 98.00 107 ARG A CA 1
ATOM 881 C C . ARG A 1 107 ? -7.567 -3.575 10.887 1.00 98.00 107 ARG A C 1
ATOM 883 O O . ARG A 1 107 ? -7.319 -2.443 10.460 1.00 98.00 107 ARG A O 1
ATOM 890 N N . VAL A 1 108 ? -6.636 -4.493 11.136 1.00 98.19 108 VAL A N 1
ATOM 891 C CA . VAL A 1 108 ? -5.193 -4.243 11.075 1.00 98.19 108 VAL A CA 1
ATOM 892 C C . VAL A 1 108 ? -4.554 -5.074 9.967 1.00 98.19 108 VAL A C 1
ATOM 894 O O . VAL A 1 108 ? -4.752 -6.284 9.912 1.00 98.19 108 VAL A O 1
ATOM 897 N N . ILE A 1 109 ? -3.765 -4.432 9.101 1.00 97.88 109 ILE A N 1
ATOM 898 C CA . ILE A 1 109 ? -2.945 -5.095 8.075 1.00 97.88 109 ILE A CA 1
ATOM 899 C C . ILE A 1 109 ? -1.482 -4.726 8.310 1.00 97.88 109 ILE A C 1
ATOM 901 O O . ILE A 1 109 ? -1.139 -3.546 8.424 1.00 97.88 109 ILE A O 1
ATOM 905 N N . SER A 1 110 ? -0.602 -5.722 8.360 1.00 97.25 110 SER A N 1
ATOM 906 C CA . SER A 1 110 ? 0.839 -5.531 8.547 1.00 97.25 110 SER A CA 1
ATOM 907 C C . SER A 1 110 ? 1.657 -6.455 7.65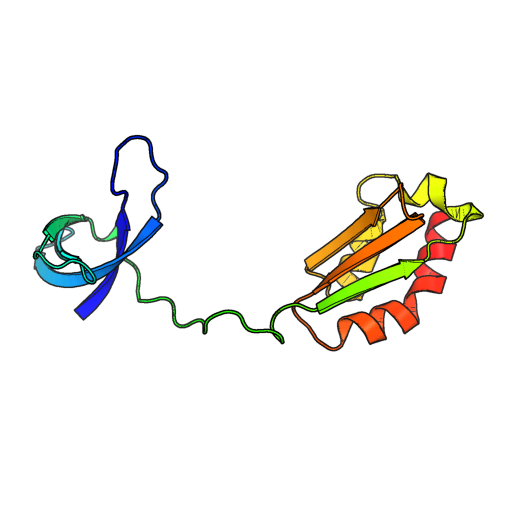1 1.00 97.25 110 SER A C 1
ATOM 909 O O . SER A 1 110 ? 1.154 -7.468 7.181 1.00 97.25 110 SER A O 1
ATOM 911 N N . ARG A 1 111 ? 2.930 -6.108 7.444 1.00 95.50 111 ARG A N 1
ATOM 912 C CA . ARG A 1 111 ? 3.948 -6.970 6.818 1.00 95.50 111 ARG A CA 1
ATOM 913 C C . ARG A 1 111 ? 4.899 -7.600 7.840 1.00 95.50 111 ARG A C 1
ATOM 915 O O . ARG A 1 111 ? 5.943 -8.123 7.474 1.00 95.50 111 ARG A O 1
ATOM 922 N N . THR A 1 112 ? 4.569 -7.482 9.125 1.00 93.31 112 THR A N 1
ATOM 923 C CA . THR A 1 112 ? 5.421 -7.925 10.228 1.00 93.31 112 THR A CA 1
ATOM 924 C C . THR A 1 112 ? 4.647 -8.888 11.117 1.00 93.31 112 THR A C 1
ATOM 926 O O . THR A 1 112 ? 3.591 -8.534 11.642 1.00 93.31 112 THR A O 1
ATOM 929 N N . GLU A 1 113 ? 5.209 -10.070 11.349 1.00 91.06 113 GLU A N 1
ATOM 930 C CA . GLU A 1 113 ? 4.584 -11.136 12.145 1.00 91.06 113 GLU A CA 1
ATOM 931 C C . GLU A 1 113 ? 4.320 -10.705 13.601 1.00 91.06 113 GLU A C 1
ATOM 933 O O . GLU A 1 113 ? 3.277 -10.993 14.182 1.00 91.06 113 GLU A O 1
ATOM 938 N N . GLY A 1 114 ? 5.217 -9.899 14.183 1.00 95.44 114 GLY A N 1
ATOM 939 C CA . GLY A 1 114 ? 5.094 -9.404 15.560 1.00 95.44 114 GLY A CA 1
ATOM 940 C C . GLY A 1 114 ? 3.984 -8.371 15.803 1.00 95.44 114 GLY A C 1
ATOM 941 O O . GLY A 1 114 ? 3.785 -7.955 16.947 1.00 95.44 114 GLY A O 1
ATOM 942 N N . THR A 1 115 ? 3.270 -7.922 14.767 1.00 97.69 115 THR A N 1
ATOM 943 C CA . THR A 1 115 ? 2.291 -6.827 14.885 1.00 97.69 115 THR A CA 1
ATOM 944 C C . THR A 1 115 ? 1.087 -7.201 15.733 1.00 97.69 115 THR A C 1
ATOM 946 O O . THR A 1 115 ? 0.656 -6.390 16.551 1.00 97.69 115 THR A O 1
ATOM 949 N N . GLN A 1 116 ? 0.586 -8.432 15.616 1.00 97.19 116 GLN A N 1
ATOM 950 C CA . GLN A 1 116 ? -0.539 -8.890 16.431 1.00 97.19 116 GLN A CA 1
ATOM 951 C C . GLN A 1 116 ? -0.175 -8.916 17.917 1.00 97.19 116 GLN A C 1
ATOM 953 O O . GLN A 1 116 ? -0.903 -8.368 18.740 1.00 97.19 116 GLN A O 1
ATOM 958 N N . ARG A 1 117 ? 1.008 -9.442 18.256 1.00 97.69 117 ARG A N 1
ATOM 959 C CA . ARG A 1 117 ? 1.510 -9.451 19.636 1.00 97.69 117 ARG A CA 1
ATOM 960 C C . ARG A 1 117 ? 1.654 -8.037 20.201 1.00 97.69 117 ARG A C 1
ATOM 962 O O . ARG A 1 117 ? 1.243 -7.794 21.331 1.00 97.69 117 ARG A O 1
ATOM 969 N N . ARG A 1 118 ? 2.214 -7.098 19.427 1.00 98.12 118 ARG A N 1
ATOM 970 C CA . ARG A 1 118 ? 2.298 -5.682 19.829 1.00 98.12 118 ARG A CA 1
ATOM 971 C C . ARG A 1 118 ? 0.921 -5.089 20.086 1.00 98.12 118 ARG A C 1
ATOM 973 O O . ARG A 1 118 ? 0.726 -4.488 21.134 1.00 98.12 118 ARG A O 1
ATOM 980 N N . ALA A 1 119 ? -0.024 -5.304 19.176 1.00 98.00 119 ALA A N 1
ATOM 981 C CA . ALA A 1 119 ? -1.384 -4.812 19.330 1.00 98.00 119 ALA A CA 1
ATOM 982 C C . ALA A 1 119 ? -2.040 -5.330 20.614 1.00 98.00 119 ALA A C 1
ATOM 984 O O . ALA A 1 119 ? -2.557 -4.529 21.386 1.00 98.00 119 ALA A O 1
ATOM 985 N N . THR A 1 120 ? -1.927 -6.628 20.906 1.00 97.62 120 THR A N 1
ATOM 986 C CA . THR A 1 120 ? -2.452 -7.217 22.146 1.00 97.62 120 THR A CA 1
ATOM 987 C C . THR A 1 120 ? -1.871 -6.567 23.403 1.00 97.62 120 THR A C 1
ATOM 989 O O . THR A 1 120 ? -2.606 -6.351 24.360 1.00 97.62 120 THR A O 1
ATOM 992 N N . MET A 1 121 ? -0.581 -6.212 23.404 1.00 97.62 121 MET A N 1
ATOM 993 C CA . MET A 1 121 ? 0.070 -5.593 24.568 1.00 97.62 121 MET A CA 1
ATOM 994 C C . MET A 1 121 ? -0.386 -4.153 24.843 1.00 97.62 121 MET A C 1
ATOM 996 O O . MET A 1 121 ? -0.321 -3.721 25.989 1.00 97.62 121 MET A O 1
ATOM 1000 N N . ILE A 1 122 ? -0.806 -3.397 23.820 1.00 97.44 122 ILE A N 1
ATOM 1001 C CA . ILE A 1 122 ? -1.065 -1.950 23.958 1.00 97.44 122 ILE A CA 1
ATOM 1002 C C . ILE A 1 122 ? -2.488 -1.504 23.598 1.00 97.44 122 ILE A C 1
ATOM 1004 O O . ILE A 1 122 ? -2.816 -0.331 23.772 1.00 97.44 122 ILE A O 1
ATOM 1008 N N . GLN A 1 123 ? -3.356 -2.408 23.135 1.00 97.31 123 GLN A N 1
ATOM 1009 C CA . GLN A 1 123 ? -4.744 -2.093 22.761 1.00 97.31 123 GLN A CA 1
ATOM 1010 C C . GLN A 1 123 ? -5.549 -1.448 23.899 1.00 97.31 123 GLN A C 1
ATOM 1012 O O . GLN A 1 123 ? -6.282 -0.495 23.662 1.00 97.31 123 GLN A O 1
ATOM 1017 N N . GLU A 1 124 ? -5.379 -1.901 25.143 1.00 96.44 124 GLU A N 1
ATOM 1018 C CA . GLU A 1 124 ? -6.118 -1.351 26.288 1.00 96.44 124 GLU A CA 1
ATOM 1019 C C . GLU A 1 124 ? -5.687 0.081 26.614 1.00 96.44 124 GLU A C 1
ATOM 1021 O O . GLU A 1 124 ? -6.512 0.937 26.926 1.00 96.44 124 GLU A O 1
ATOM 1026 N N . MET A 1 125 ? -4.385 0.367 26.525 1.00 96.62 125 MET A N 1
ATOM 1027 C CA . MET A 1 125 ? -3.872 1.730 26.659 1.00 96.62 125 MET A CA 1
ATOM 1028 C C . MET A 1 125 ? -4.425 2.624 25.547 1.00 96.62 125 MET A C 1
ATOM 1030 O O . MET A 1 125 ? -4.865 3.734 25.826 1.00 96.62 125 MET A O 1
ATOM 1034 N N . HIS A 1 126 ? -4.453 2.123 24.310 1.00 97.31 126 HIS A N 1
ATOM 1035 C CA . HIS A 1 126 ? -5.025 2.846 23.178 1.00 97.31 126 HIS A CA 1
ATOM 1036 C C . HIS A 1 126 ? -6.502 3.190 23.401 1.00 97.31 126 HIS A C 1
ATOM 1038 O O . HIS A 1 126 ? -6.878 4.348 23.259 1.00 97.31 126 HIS A O 1
ATOM 1044 N N . PHE A 1 127 ? -7.330 2.229 23.820 1.00 96.81 127 PHE A N 1
ATOM 1045 C CA . PHE A 1 127 ? -8.752 2.485 24.071 1.00 96.81 127 PHE A CA 1
ATOM 1046 C C . PHE A 1 127 ? -8.993 3.448 25.236 1.00 96.81 127 PHE A C 1
ATOM 1048 O O . PHE A 1 127 ? -9.845 4.322 25.119 1.00 96.81 127 PHE A O 1
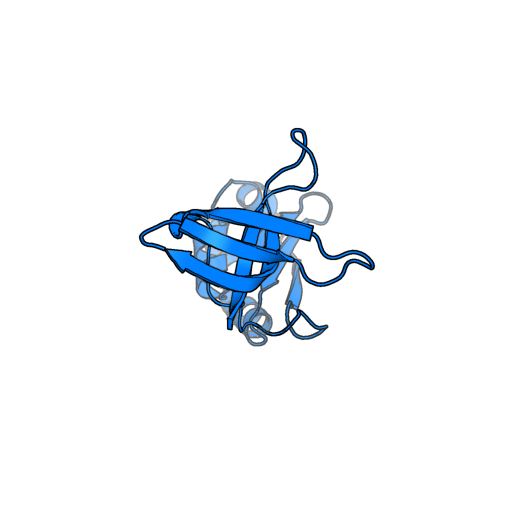ATOM 1055 N N . ARG A 1 128 ? -8.204 3.373 26.316 1.00 95.12 128 ARG A N 1
ATOM 1056 C CA . ARG A 1 128 ? -8.288 4.356 27.412 1.00 95.12 128 ARG A CA 1
ATOM 1057 C C . ARG A 1 128 ? -7.981 5.779 26.952 1.00 95.12 128 ARG A C 1
ATOM 1059 O O . ARG A 1 128 ? -8.619 6.705 27.436 1.00 95.12 128 ARG A O 1
ATOM 1066 N N . ASN A 1 129 ? -7.048 5.944 26.016 1.00 93.19 129 ASN A N 1
ATOM 1067 C CA . ASN A 1 129 ? -6.696 7.252 25.464 1.00 93.19 129 ASN A CA 1
ATOM 1068 C C . ASN A 1 129 ? -7.755 7.806 24.500 1.00 93.19 129 ASN A C 1
ATOM 1070 O O . ASN A 1 129 ? -7.762 9.004 24.263 1.00 93.19 129 ASN A O 1
ATOM 1074 N N . LEU A 1 130 ? -8.637 6.969 23.937 1.00 91.88 130 LEU A N 1
ATOM 1075 C CA . LEU A 1 130 ? -9.755 7.452 23.114 1.00 91.88 130 LEU A CA 1
ATOM 1076 C C . LEU A 1 130 ? -10.857 8.122 23.948 1.00 91.88 130 LEU A C 1
ATOM 1078 O O . LEU A 1 130 ? -11.609 8.921 23.403 1.00 91.88 130 LEU A O 1
ATOM 1082 N N . ASN A 1 131 ? -10.953 7.784 25.237 1.00 77.00 131 ASN A N 1
ATOM 1083 C CA . ASN A 1 131 ? -11.947 8.324 26.169 1.00 77.00 131 ASN A CA 1
ATOM 1084 C C . ASN A 1 131 ? -11.493 9.609 26.889 1.00 77.00 131 ASN A C 1
ATOM 1086 O O . ASN A 1 131 ? -12.258 10.139 27.696 1.00 77.00 131 ASN A O 1
ATOM 1090 N N . GLN A 1 132 ? -10.253 10.059 26.670 1.00 69.38 132 GLN A N 1
ATOM 1091 C CA . GLN A 1 132 ? -9.670 11.260 27.286 1.00 69.38 132 GLN A CA 1
ATOM 1092 C C . GLN A 1 132 ? -9.683 12.423 26.300 1.00 69.38 132 GLN A C 1
ATOM 1094 O O . GLN A 1 132 ? -10.038 13.538 26.738 1.00 69.38 132 GLN A O 1
#

Organism: NCBI:txid7168

InterPro domains:
  IPR008395 Agenet-like domain [PF05641] (2-55)
  IPR040148 Fragile X messenger ribonucleoprotein 1 [PTHR10603] (2-132)
  IPR040472 Synaptic functional regulator FMRP, KH0 domain [PF17904] (62-132)
  IPR041560 FMR1, tudor domain [PS51641] (1-53)

Foldseek 3Di:
DKWWFFADPDPPDHTDTFIWDFPDDDPQWTWIWGPDDPDTDIDIDGVVRIDHPDPDDDDDPLQKDKDKDAADPVLLVLLQDPPLCVVVCVQLQFPDWHADNVRNITITMHRDPSSVVRCVVCVVVSSVVSVD

Secondary structure (DSSP, 8-state):
-EEEEEE-SSTTSPPEEEEEEEEEEETTEEEEEESSSSS--EEEEEGGGEEPPP-PPPP-TTT-EEEEEEPPGGGTTGGGSTTTTHHHHHHHT-SEEEEEGGGTEEEEEES-TTHHHHHHHHHHHHHHHHT-